Protein AF-A0A0A0SCL0-F1 (afdb_monomer_lite)

pLDDT: mean 76.67, std 14.98, range [46.84, 97.12]

Organism: NCBI:txid1051646

InterPro domains:
  IPR021677 Protein of unknown function DUF2986 [PF11661] (1-42)

Foldseek 3Di:
DDPVVVVVVVVVVVVCVVVVVPDDDPDPDDDDPVVVVVVVVVVVVVVVVVVVVVVPPDPPPDDD

Radius of gyration: 25.15 Å; chains: 1; bounding box: 52×16×70 Å

Sequence (64 aa):
MNRKKKINQILKAKQKKMNSKLHKSNKPRYISKAERAKMEEEEQSQQQVEATEVAEEQPEDNDK

Secondary structure (DSSP, 8-state):
--HHHHHHHHHHHHHHHHHTT----SSPP---HHHHHHHHHHHHHHHHHHHHHHHH--------

Structure (mmCIF, N/CA/C/O backbone):
data_AF-A0A0A0SCL0-F1
#
_entry.id   AF-A0A0A0SCL0-F1
#
loop_
_atom_site.group_PDB
_atom_site.id
_atom_site.type_symbol
_atom_site.label_atom_id
_atom_site.label_alt_id
_atom_site.label_comp_id
_atom_site.label_asym_id
_atom_site.label_entity_id
_atom_site.label_seq_id
_atom_site.pdbx_PDB_ins_code
_atom_site.Cartn_x
_atom_site.Cartn_y
_atom_site.Cartn_z
_atom_site.occupancy
_atom_site.B_iso_or_equiv
_atom_site.auth_seq_id
_atom_site.auth_comp_id
_atom_site.auth_asym_id
_atom_site.auth_atom_id
_atom_site.pdbx_PDB_model_num
ATOM 1 N N . MET A 1 1 ? 18.158 3.621 -29.685 1.00 61.59 1 MET A N 1
ATOM 2 C CA . MET A 1 1 ? 17.922 3.254 -28.268 1.00 61.59 1 MET A CA 1
ATOM 3 C C . MET A 1 1 ? 18.979 2.232 -27.864 1.00 61.59 1 MET A C 1
ATOM 5 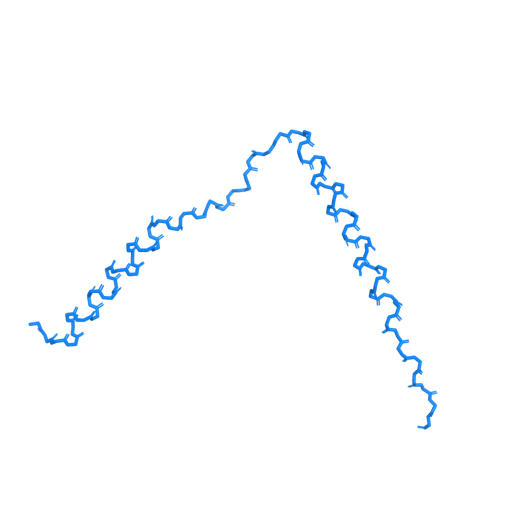O O . MET A 1 1 ? 18.902 1.091 -28.296 1.00 61.59 1 MET A O 1
ATOM 9 N N . ASN A 1 2 ? 20.012 2.630 -27.122 1.00 93.88 2 ASN A N 1
ATOM 10 C CA . ASN A 1 2 ? 21.096 1.698 -26.786 1.00 93.88 2 ASN A CA 1
ATOM 11 C C . ASN A 1 2 ? 20.549 0.555 -25.922 1.00 93.88 2 ASN A C 1
ATOM 13 O O . ASN A 1 2 ? 19.680 0.790 -25.079 1.00 93.88 2 ASN A O 1
ATOM 17 N N . ARG A 1 3 ? 21.077 -0.663 -26.097 1.00 95.06 3 ARG A N 1
ATOM 18 C CA . ARG A 1 3 ? 20.651 -1.876 -25.370 1.00 95.06 3 ARG A CA 1
ATOM 19 C C . ARG A 1 3 ? 20.486 -1.630 -23.864 1.00 95.06 3 ARG A C 1
ATOM 21 O O . ARG A 1 3 ? 19.464 -1.994 -23.290 1.00 95.06 3 ARG A O 1
ATOM 28 N N . LYS A 1 4 ? 21.429 -0.894 -23.259 1.00 94.38 4 LYS A N 1
ATOM 29 C CA . LYS A 1 4 ? 21.400 -0.466 -21.848 1.00 94.38 4 LYS A CA 1
ATOM 30 C C . LYS A 1 4 ? 20.151 0.355 -21.489 1.00 94.38 4 LYS A C 1
ATOM 32 O O . LYS A 1 4 ? 19.498 0.076 -20.489 1.00 94.38 4 LYS A O 1
ATOM 37 N N . LYS A 1 5 ? 19.774 1.335 -22.321 1.00 95.81 5 LYS A N 1
ATOM 38 C CA . LYS A 1 5 ? 18.570 2.160 -22.110 1.00 95.81 5 LYS A CA 1
ATOM 39 C C . LYS A 1 5 ? 17.289 1.322 -22.229 1.00 95.81 5 LYS A C 1
ATOM 41 O O . LYS A 1 5 ? 16.396 1.484 -21.403 1.00 95.81 5 LYS A O 1
ATOM 46 N N . LYS A 1 6 ? 17.236 0.384 -23.185 1.00 95.88 6 LYS A N 1
ATOM 47 C CA . LYS A 1 6 ? 16.082 -0.512 -23.391 1.00 95.88 6 LYS A CA 1
ATOM 48 C C . LYS A 1 6 ? 15.854 -1.447 -22.204 1.00 95.88 6 LYS A C 1
ATOM 50 O O . LYS A 1 6 ? 14.734 -1.551 -21.716 1.00 95.88 6 LYS A O 1
ATOM 55 N N . ILE A 1 7 ? 16.919 -2.079 -21.706 1.00 97.06 7 ILE A N 1
ATOM 56 C CA . ILE A 1 7 ? 16.851 -2.963 -20.532 1.00 97.06 7 ILE A CA 1
ATOM 57 C C . ILE A 1 7 ? 16.337 -2.186 -19.316 1.00 97.06 7 ILE A C 1
ATOM 59 O O . ILE A 1 7 ? 15.378 -2.613 -18.677 1.00 97.06 7 ILE A O 1
ATOM 63 N N . ASN A 1 8 ? 16.893 -1.001 -19.052 1.00 96.56 8 ASN A N 1
ATOM 64 C CA . ASN A 1 8 ? 16.470 -0.171 -17.923 1.00 96.56 8 ASN A CA 1
ATOM 65 C C . ASN A 1 8 ? 14.999 0.250 -18.017 1.00 96.56 8 ASN A C 1
ATOM 67 O O . ASN A 1 8 ? 14.295 0.265 -17.009 1.00 96.56 8 ASN A O 1
ATOM 71 N N . GLN A 1 9 ? 14.518 0.577 -19.217 1.00 96.44 9 GLN A N 1
ATOM 72 C CA . GLN A 1 9 ? 13.115 0.919 -19.430 1.00 96.44 9 GLN A CA 1
ATOM 73 C C . GLN A 1 9 ? 12.192 -0.274 -19.142 1.00 96.44 9 GLN A C 1
ATOM 75 O O . GLN A 1 9 ? 11.187 -0.112 -18.451 1.00 96.44 9 GLN A O 1
ATOM 80 N N . ILE A 1 10 ? 12.558 -1.472 -19.608 1.00 96.44 10 ILE A N 1
ATOM 81 C CA . ILE A 1 10 ? 11.795 -2.705 -19.367 1.00 96.44 10 ILE A CA 1
ATOM 82 C C . ILE A 1 10 ? 11.757 -3.045 -17.873 1.00 96.44 10 ILE A C 1
ATOM 84 O O . ILE A 1 10 ? 10.684 -3.334 -17.345 1.00 96.44 10 ILE A O 1
ATOM 88 N N . LEU A 1 11 ? 12.897 -2.986 -17.178 1.00 97.12 11 LEU A N 1
ATOM 89 C CA . LEU A 1 11 ? 12.974 -3.274 -15.741 1.00 97.12 11 LEU A CA 1
ATOM 90 C C . LEU A 1 11 ? 12.097 -2.315 -14.930 1.00 97.12 11 LEU A C 1
ATOM 92 O O . LEU A 1 11 ? 11.283 -2.759 -14.123 1.00 97.12 11 LEU A O 1
ATOM 96 N N . LYS A 1 12 ? 12.177 -1.009 -15.217 1.00 96.12 12 LYS A N 1
ATOM 97 C CA . LYS A 1 12 ? 11.329 0.003 -14.572 1.00 96.12 12 LYS A CA 1
ATOM 98 C C . LYS A 1 12 ? 9.843 -0.229 -14.845 1.00 96.12 12 LYS A C 1
ATOM 100 O O . LYS A 1 12 ? 9.030 -0.080 -13.937 1.00 96.12 12 LYS A O 1
ATOM 105 N N . ALA A 1 13 ? 9.475 -0.603 -16.070 1.00 95.81 13 ALA A N 1
ATOM 106 C CA . ALA A 1 13 ? 8.086 -0.902 -16.414 1.00 95.81 13 ALA A CA 1
ATOM 107 C C . ALA A 1 13 ? 7.558 -2.131 -15.651 1.00 95.81 13 ALA A C 1
ATOM 109 O O . ALA A 1 13 ? 6.449 -2.094 -15.119 1.00 95.81 13 ALA A O 1
ATOM 110 N N . LYS A 1 14 ? 8.366 -3.193 -15.535 1.00 95.38 14 LYS A N 1
ATOM 111 C CA . LYS A 1 14 ? 8.024 -4.391 -14.753 1.00 95.38 14 LYS A CA 1
ATOM 112 C C . LYS A 1 14 ? 7.878 -4.080 -13.263 1.00 95.38 14 LYS A C 1
ATOM 114 O O . LYS A 1 14 ? 6.872 -4.460 -12.673 1.00 95.38 14 LYS A O 1
ATOM 119 N N . GLN A 1 15 ? 8.819 -3.332 -12.686 1.00 94.00 15 GLN A N 1
ATOM 120 C CA . GLN A 1 15 ? 8.765 -2.921 -11.282 1.00 94.00 15 GLN A CA 1
ATOM 121 C C . GLN A 1 15 ? 7.512 -2.086 -10.990 1.00 94.00 15 GLN A C 1
ATOM 123 O O . GLN A 1 15 ? 6.798 -2.361 -10.031 1.00 94.00 15 GLN A O 1
ATOM 128 N N . LYS A 1 16 ? 7.180 -1.118 -11.856 1.00 91.62 16 LYS A N 1
ATOM 129 C CA . LYS A 1 16 ? 5.940 -0.337 -11.734 1.00 91.62 16 LYS A CA 1
ATOM 130 C C . LYS A 1 16 ? 4.689 -1.217 -11.802 1.00 91.62 16 LYS A C 1
ATOM 132 O O . LYS A 1 16 ? 3.786 -1.012 -11.003 1.00 91.62 16 LYS A O 1
ATOM 137 N N . LYS A 1 17 ? 4.652 -2.209 -12.700 1.00 90.25 17 LYS A N 1
ATOM 138 C CA . LYS A 1 17 ? 3.528 -3.155 -12.839 1.00 90.25 17 LYS A CA 1
ATOM 139 C C . LYS A 1 17 ? 3.371 -4.088 -11.631 1.00 90.25 17 LYS A C 1
ATOM 141 O O . LYS A 1 17 ? 2.259 -4.504 -11.323 1.00 90.25 17 LYS A O 1
ATOM 146 N N . MET A 1 18 ? 4.470 -4.445 -10.967 1.00 89.75 18 MET A N 1
ATOM 147 C CA . MET A 1 18 ? 4.428 -5.196 -9.709 1.00 89.75 18 MET A CA 1
ATOM 148 C C . MET A 1 18 ? 3.923 -4.315 -8.565 1.00 89.75 18 MET A C 1
ATOM 150 O O . MET A 1 18 ? 2.984 -4.688 -7.869 1.00 89.75 18 MET A O 1
ATOM 154 N N . ASN A 1 19 ? 4.478 -3.110 -8.427 1.00 86.88 19 ASN A N 1
ATOM 155 C CA . ASN A 1 19 ? 4.112 -2.183 -7.357 1.00 86.88 19 ASN A CA 1
ATOM 156 C C . ASN A 1 19 ? 2.675 -1.667 -7.492 1.00 86.88 19 ASN A C 1
ATOM 158 O O . ASN A 1 19 ? 2.011 -1.462 -6.484 1.00 86.88 19 ASN A O 1
ATOM 162 N N . SER A 1 20 ? 2.159 -1.515 -8.715 1.00 85.19 20 SER A N 1
ATOM 163 C CA . SER A 1 20 ? 0.768 -1.113 -8.947 1.00 85.19 20 SER A CA 1
ATOM 164 C C . SER A 1 20 ? -0.248 -2.151 -8.479 1.00 85.19 20 SER A C 1
ATOM 166 O O . SER A 1 20 ? -1.423 -1.837 -8.404 1.00 85.19 20 SER A O 1
ATOM 168 N N . LYS A 1 21 ? 0.167 -3.397 -8.227 1.00 76.31 21 LYS A N 1
ATOM 169 C CA . LYS A 1 21 ? -0.702 -4.441 -7.665 1.00 76.31 21 LYS A CA 1
ATOM 170 C C . LYS A 1 21 ? -0.537 -4.584 -6.154 1.00 76.31 21 LYS A C 1
ATOM 172 O O . LYS A 1 21 ? -1.387 -5.186 -5.509 1.00 76.31 21 LYS A O 1
ATOM 177 N N . LEU A 1 22 ? 0.533 -4.026 -5.590 1.00 78.94 22 LEU A N 1
ATOM 178 C CA . LEU A 1 22 ? 0.800 -4.035 -4.158 1.00 78.94 22 LEU A CA 1
ATOM 179 C C . LEU A 1 22 ? 0.142 -2.812 -3.505 1.00 78.94 22 LEU A C 1
ATOM 181 O O . LEU A 1 22 ? 0.806 -1.874 -3.066 1.00 78.94 22 LEU A O 1
ATOM 185 N N . HIS A 1 23 ? -1.188 -2.806 -3.469 1.00 73.25 23 HIS A N 1
ATOM 186 C CA . HIS A 1 23 ? -1.944 -1.810 -2.720 1.00 73.25 23 HIS A CA 1
ATOM 187 C C . HIS A 1 23 ? -2.064 -2.248 -1.263 1.00 73.25 23 HIS A C 1
ATOM 189 O O . HIS A 1 23 ? -2.948 -3.019 -0.903 1.00 73.25 23 HIS A O 1
ATOM 195 N N . LYS A 1 24 ? -1.183 -1.726 -0.412 1.00 72.94 24 LYS A N 1
ATOM 196 C CA . LYS A 1 24 ? -1.414 -1.701 1.033 1.00 72.94 24 LYS A CA 1
ATOM 197 C C . LYS A 1 24 ? -2.184 -0.427 1.360 1.00 72.94 24 LYS A C 1
ATOM 199 O O . LYS A 1 24 ? -1.686 0.674 1.132 1.00 72.94 24 LYS A O 1
ATOM 204 N N . SER A 1 25 ? -3.425 -0.556 1.824 1.00 79.94 25 SER A N 1
ATOM 205 C CA . SER A 1 25 ? -4.132 0.593 2.381 1.00 79.94 25 SER A CA 1
ATOM 206 C C . SER A 1 25 ? -3.462 0.967 3.699 1.00 79.94 25 SER A C 1
ATOM 208 O O . SER A 1 25 ? -3.393 0.137 4.596 1.00 79.94 25 SER A O 1
ATOM 210 N N . ASN A 1 26 ? -3.042 2.224 3.857 1.00 72.88 26 ASN A N 1
ATOM 211 C CA . ASN A 1 26 ? -2.557 2.751 5.145 1.00 72.88 26 ASN A CA 1
ATOM 212 C C . ASN A 1 26 ? -3.660 2.842 6.220 1.00 72.88 26 ASN A C 1
ATOM 214 O O . ASN A 1 26 ? -3.434 3.384 7.295 1.00 72.88 26 ASN A O 1
ATOM 218 N N . LYS A 1 27 ? -4.874 2.375 5.919 1.00 79.00 27 LYS A N 1
ATOM 219 C CA . LYS A 1 27 ? -5.992 2.337 6.855 1.00 79.00 27 LYS A CA 1
ATOM 220 C C . LYS A 1 27 ? -6.034 0.946 7.483 1.00 79.00 27 LYS A C 1
ATOM 222 O O . LYS A 1 27 ? -5.976 -0.025 6.720 1.00 79.00 27 LYS A O 1
ATOM 227 N N . PRO A 1 28 ? -6.179 0.833 8.813 1.00 80.56 28 PRO A N 1
ATOM 228 C CA . PRO A 1 28 ? -6.470 -0.452 9.424 1.00 80.56 28 PRO A CA 1
ATOM 229 C C . PRO A 1 28 ? -7.764 -0.995 8.813 1.00 80.56 28 PRO A C 1
ATOM 231 O O . PRO A 1 28 ? -8.714 -0.244 8.561 1.00 80.56 28 PRO A O 1
ATOM 234 N N . ARG A 1 29 ? -7.786 -2.298 8.525 1.00 80.25 29 ARG A N 1
ATOM 235 C CA . ARG A 1 29 ? -8.997 -2.970 8.054 1.00 80.25 29 ARG A CA 1
ATOM 236 C C . ARG A 1 29 ? -10.082 -2.755 9.108 1.00 80.25 29 ARG A C 1
ATOM 238 O O . ARG A 1 29 ? -9.841 -2.990 10.288 1.00 80.25 29 ARG A O 1
ATOM 245 N N . TYR A 1 30 ? -11.257 -2.281 8.695 1.00 81.44 30 TYR A N 1
ATOM 246 C CA . TYR A 1 30 ? -12.378 -2.185 9.621 1.00 81.44 30 TYR A CA 1
ATOM 247 C C . TYR A 1 30 ? -12.768 -3.604 10.034 1.00 81.44 30 TYR A C 1
ATOM 249 O O . TYR A 1 30 ? -13.169 -4.411 9.196 1.00 81.44 30 TYR A O 1
ATOM 257 N N . ILE A 1 31 ? -12.581 -3.888 11.313 1.00 83.38 31 ILE A N 1
ATOM 258 C CA . ILE A 1 31 ? -13.000 -5.112 11.981 1.00 83.38 31 ILE A CA 1
ATOM 259 C C . ILE A 1 31 ? -14.181 -4.764 12.885 1.00 83.38 31 ILE A C 1
ATOM 261 O O . ILE A 1 31 ? -14.318 -3.622 13.340 1.00 83.38 31 ILE A O 1
ATOM 265 N N . SER A 1 32 ? -15.075 -5.722 13.093 1.00 87.69 32 SER A N 1
ATOM 266 C CA . SER A 1 32 ? -16.253 -5.513 13.939 1.00 87.69 32 SER A CA 1
ATOM 267 C C . SER A 1 32 ? -15.854 -5.202 15.391 1.00 87.69 32 SER A C 1
ATOM 269 O O . SER A 1 32 ? -14.743 -5.514 15.820 1.00 87.69 32 SER A O 1
ATOM 271 N N . LYS A 1 33 ? -16.763 -4.612 16.187 1.00 81.88 33 LYS A N 1
ATOM 272 C CA . LYS A 1 33 ? -16.497 -4.321 17.615 1.00 81.88 33 LYS A CA 1
ATOM 273 C C . LYS A 1 33 ? -16.060 -5.570 18.395 1.00 81.88 33 LYS A C 1
ATOM 275 O O . LYS A 1 33 ? -15.203 -5.468 19.261 1.00 81.88 33 LYS A O 1
ATOM 280 N N . ALA A 1 34 ? -16.625 -6.731 18.058 1.00 80.06 34 ALA A N 1
ATOM 281 C CA . ALA A 1 34 ? -16.281 -8.001 18.689 1.00 80.06 34 ALA A CA 1
ATOM 282 C C . ALA A 1 34 ? -14.872 -8.486 18.306 1.00 80.06 34 ALA A C 1
ATOM 284 O O . ALA A 1 34 ? -14.146 -8.982 19.157 1.00 80.06 34 ALA A O 1
ATOM 285 N N . GLU A 1 35 ? -14.470 -8.331 17.043 1.00 80.81 35 GLU A N 1
ATOM 286 C CA . GLU A 1 35 ? -13.116 -8.688 16.594 1.00 80.81 35 GLU A CA 1
ATOM 287 C C . GLU A 1 35 ? -12.054 -7.735 17.144 1.00 80.81 35 GLU A C 1
ATOM 289 O O . GLU A 1 35 ? -10.955 -8.178 17.459 1.00 80.81 35 GLU A O 1
ATOM 294 N N . ARG A 1 36 ? -12.378 -6.443 17.300 1.00 80.94 36 ARG A N 1
ATOM 295 C CA . ARG A 1 36 ? -11.460 -5.475 17.913 1.00 80.94 36 ARG A CA 1
ATOM 296 C C . ARG A 1 36 ? -11.190 -5.803 19.382 1.00 80.94 36 ARG A C 1
ATOM 298 O O . ARG A 1 36 ? -10.035 -5.799 19.773 1.00 80.94 36 ARG A O 1
ATOM 305 N N . ALA A 1 37 ? -12.222 -6.148 20.152 1.00 79.81 37 ALA A N 1
ATOM 306 C CA . ALA A 1 37 ? -12.050 -6.547 21.550 1.00 79.81 37 ALA A CA 1
ATOM 307 C C . ALA A 1 37 ? -11.165 -7.800 21.693 1.00 79.81 37 ALA A C 1
ATOM 309 O O . ALA A 1 37 ? -10.263 -7.817 22.519 1.00 79.81 37 ALA A O 1
ATOM 310 N N . LYS A 1 38 ? -11.361 -8.810 20.832 1.00 79.56 38 LYS A N 1
ATOM 311 C CA . LYS A 1 38 ? -10.523 -10.023 20.828 1.00 79.56 38 LYS A CA 1
ATOM 312 C C . LYS A 1 38 ? -9.058 -9.728 20.501 1.00 79.56 38 LYS A C 1
ATOM 314 O O . LYS A 1 38 ? -8.174 -10.272 21.144 1.00 79.56 38 LYS A O 1
ATOM 319 N N . MET A 1 39 ? -8.808 -8.858 19.522 1.00 79.06 39 MET A N 1
ATOM 320 C CA . MET A 1 39 ? -7.446 -8.477 19.139 1.00 79.06 39 MET A CA 1
ATOM 321 C C . MET A 1 39 ? -6.756 -7.647 20.232 1.00 79.06 39 MET A C 1
ATOM 323 O O . MET A 1 39 ? -5.575 -7.848 20.476 1.00 79.06 39 MET A O 1
ATOM 327 N N . GLU A 1 40 ? -7.485 -6.766 20.925 1.00 79.81 40 GLU A N 1
ATOM 328 C CA . GLU A 1 40 ? -6.960 -6.001 22.066 1.00 79.81 40 GLU A CA 1
ATOM 329 C C . GLU A 1 40 ? -6.644 -6.904 23.277 1.00 79.81 40 GLU A C 1
ATOM 331 O O . GLU A 1 40 ? -5.619 -6.705 23.924 1.00 79.81 40 GLU A O 1
ATOM 336 N N . GLU A 1 41 ? -7.467 -7.920 23.566 1.00 76.25 41 GLU A N 1
ATOM 337 C CA . GLU A 1 41 ? -7.182 -8.929 24.605 1.00 76.25 41 GLU A CA 1
ATOM 338 C C . GLU A 1 41 ? -5.950 -9.785 24.252 1.00 76.25 41 GLU A C 1
ATOM 340 O O . GLU A 1 41 ? -5.088 -10.018 25.103 1.00 76.25 41 GLU A O 1
ATOM 345 N N . GLU A 1 42 ? -5.826 -10.215 22.992 1.00 76.25 42 GLU A N 1
ATOM 346 C CA . GLU A 1 42 ? -4.664 -10.969 22.506 1.00 76.25 42 GLU A CA 1
ATOM 347 C C . GLU A 1 42 ? -3.379 -10.120 22.537 1.00 76.25 42 GLU A C 1
ATOM 349 O O . GLU A 1 42 ? -2.353 -10.597 23.026 1.00 76.25 42 GLU A O 1
ATOM 354 N N . GLU A 1 43 ? -3.427 -8.855 22.103 1.00 79.69 43 GLU A N 1
ATOM 355 C CA . GLU A 1 43 ? -2.294 -7.918 22.177 1.00 79.69 43 GLU A CA 1
ATOM 356 C C . GLU A 1 43 ? -1.885 -7.623 23.628 1.00 79.69 43 GLU A C 1
ATOM 358 O O . GLU A 1 43 ? -0.692 -7.590 23.929 1.00 79.69 43 GLU A O 1
ATOM 363 N N . GLN A 1 44 ? -2.842 -7.468 24.551 1.00 76.56 44 GLN A N 1
ATOM 364 C CA . GLN A 1 44 ? -2.538 -7.292 25.976 1.00 76.56 44 GLN A CA 1
ATOM 365 C C . GLN A 1 44 ? -1.897 -8.538 26.588 1.00 76.56 44 GLN A C 1
ATOM 367 O O . GLN A 1 44 ? -0.979 -8.410 27.397 1.00 76.56 44 GLN A O 1
ATOM 372 N N . SER A 1 45 ? -2.340 -9.736 26.198 1.00 72.44 45 SER A N 1
ATOM 373 C CA . SER A 1 45 ? -1.729 -10.978 26.678 1.00 72.44 45 SER A CA 1
ATOM 374 C C . SER A 1 45 ? -0.291 -11.139 26.172 1.00 72.44 45 SER A C 1
ATOM 376 O O . SER A 1 45 ? 0.589 -11.494 26.949 1.00 72.44 45 SER A O 1
ATOM 378 N N . GLN A 1 46 ? -0.020 -10.790 24.910 1.00 72.94 46 GLN A N 1
ATOM 379 C CA . GLN A 1 46 ? 1.328 -10.836 24.334 1.00 72.94 46 GLN A CA 1
ATOM 380 C C . 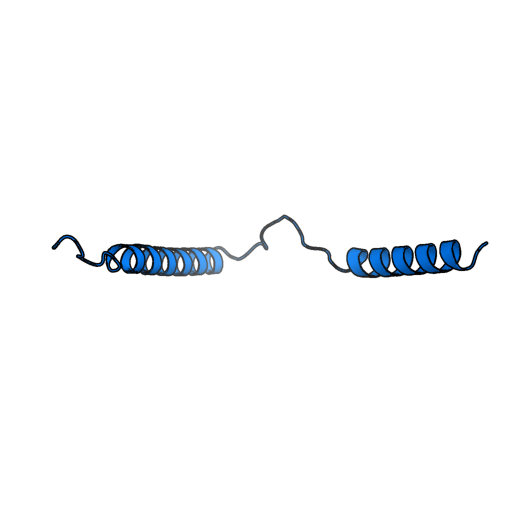GLN A 1 46 ? 2.256 -9.795 24.967 1.00 72.94 46 GLN A C 1
ATOM 382 O O . GLN A 1 46 ? 3.379 -10.129 25.329 1.00 72.94 46 GLN A O 1
ATOM 387 N N . GLN A 1 47 ? 1.777 -8.568 25.196 1.00 69.94 47 GLN A N 1
ATOM 388 C CA . GLN A 1 47 ? 2.564 -7.533 25.879 1.00 69.94 47 GLN A CA 1
ATOM 389 C C . GLN A 1 47 ? 2.874 -7.893 27.339 1.00 69.94 47 GLN A C 1
ATOM 391 O O . GLN A 1 47 ? 3.933 -7.528 27.844 1.00 69.94 47 GLN A O 1
ATOM 396 N N . GLN A 1 48 ? 1.979 -8.610 28.026 1.00 65.88 48 GLN A N 1
ATOM 397 C CA . GLN A 1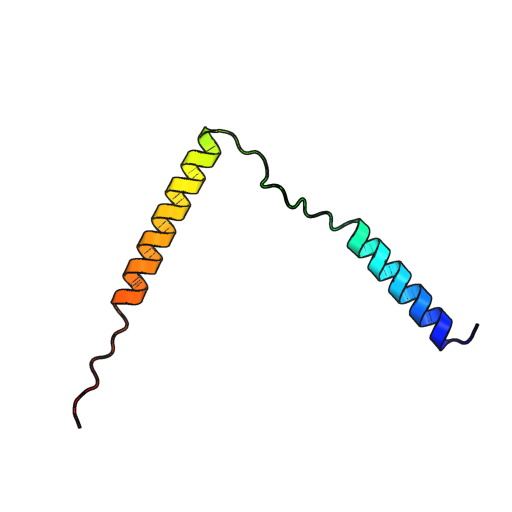 48 ? 2.243 -9.103 29.381 1.00 65.88 48 GLN A CA 1
ATOM 398 C C . GLN A 1 48 ? 3.301 -10.208 29.392 1.00 65.88 48 GLN A C 1
ATOM 400 O O . GLN A 1 48 ? 4.167 -10.182 30.260 1.00 65.88 48 GLN A O 1
ATOM 405 N N . VAL A 1 49 ? 3.271 -11.123 28.419 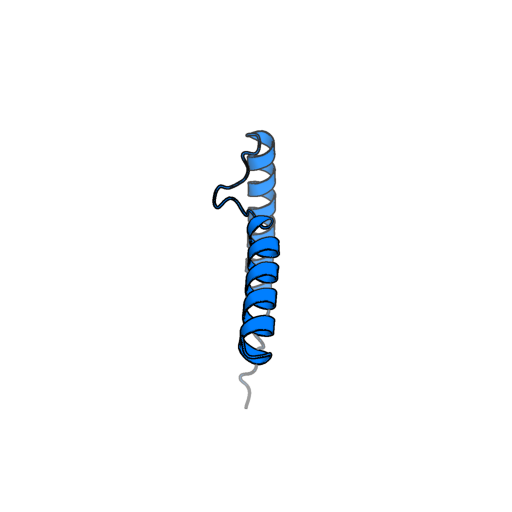1.00 64.69 49 VAL A N 1
ATOM 406 C CA . VAL A 1 49 ? 4.274 -12.192 28.288 1.00 64.69 49 VAL A CA 1
ATOM 407 C C . VAL A 1 49 ? 5.653 -11.614 27.943 1.00 64.69 49 VAL A C 1
ATOM 409 O O . VAL A 1 49 ? 6.636 -11.949 28.602 1.00 64.69 49 VAL A O 1
ATOM 412 N N . GLU A 1 50 ? 5.729 -10.664 27.006 1.00 61.41 50 GLU A N 1
ATOM 413 C CA . GLU A 1 50 ? 6.991 -9.994 26.653 1.00 61.41 50 GLU A CA 1
ATOM 414 C C . GLU A 1 50 ? 7.562 -9.159 27.816 1.00 61.41 50 GLU A C 1
ATOM 416 O O . GLU A 1 50 ? 8.775 -9.117 28.014 1.00 61.41 50 GLU A O 1
ATOM 421 N N . ALA A 1 51 ? 6.716 -8.526 28.638 1.00 59.72 51 ALA A N 1
ATOM 422 C CA . ALA A 1 51 ? 7.171 -7.780 29.814 1.00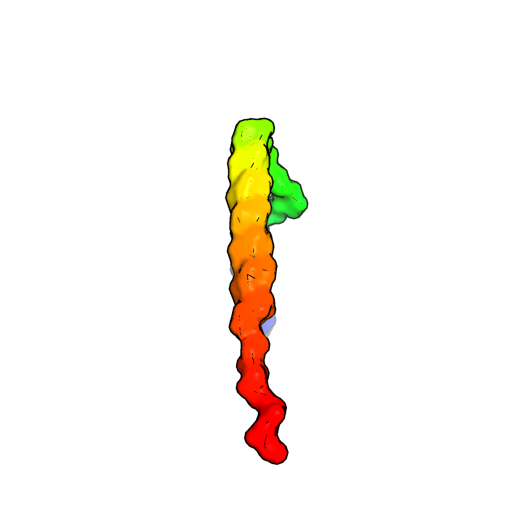 59.72 51 ALA A CA 1
ATOM 423 C C . ALA A 1 51 ? 7.690 -8.688 30.946 1.00 59.72 51 ALA A C 1
ATOM 425 O O . ALA A 1 51 ? 8.558 -8.264 31.711 1.00 59.72 51 ALA A O 1
ATOM 426 N N . THR A 1 52 ? 7.180 -9.919 31.062 1.00 57.91 52 THR A N 1
ATOM 427 C CA . THR A 1 52 ? 7.670 -10.897 32.046 1.00 57.91 52 THR A CA 1
ATOM 428 C C . THR A 1 52 ? 8.971 -11.572 31.614 1.00 57.91 52 THR A C 1
ATOM 430 O O . THR A 1 52 ? 9.835 -11.781 32.458 1.00 57.91 52 THR A O 1
ATOM 433 N N . GLU A 1 53 ? 9.167 -11.834 30.319 1.00 56.25 53 GLU A N 1
ATOM 434 C CA . GLU A 1 53 ? 10.395 -12.473 29.816 1.00 56.25 53 GLU A CA 1
ATOM 435 C C . GLU A 1 53 ? 11.620 -11.541 29.884 1.00 56.25 53 GLU A C 1
ATOM 437 O O . GLU A 1 53 ? 12.725 -11.987 30.182 1.00 56.25 53 GLU A O 1
ATOM 442 N N . VAL A 1 54 ? 11.441 -10.225 29.717 1.00 55.41 54 VAL A N 1
ATOM 443 C CA . VAL A 1 54 ? 12.544 -9.244 29.830 1.00 55.41 54 VAL A CA 1
ATOM 444 C C . VAL A 1 54 ? 13.020 -9.052 31.282 1.00 55.41 54 VAL A C 1
ATOM 446 O O . VAL A 1 54 ? 14.129 -8.567 31.512 1.00 55.41 54 VAL A O 1
ATOM 449 N N . ALA A 1 55 ? 12.216 -9.441 32.276 1.00 53.66 55 ALA A N 1
ATOM 450 C CA . ALA A 1 55 ? 12.566 -9.308 33.691 1.00 53.66 55 ALA A CA 1
ATOM 451 C C . ALA A 1 55 ? 13.377 -10.495 34.255 1.00 53.66 55 ALA A C 1
ATOM 453 O O . ALA A 1 55 ? 13.988 -10.337 35.311 1.00 53.66 55 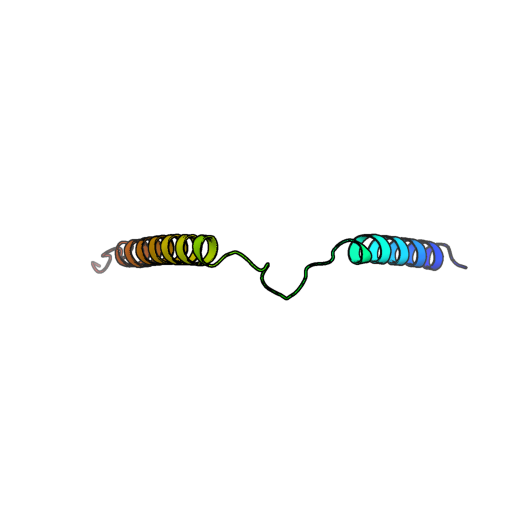ALA A O 1
ATOM 454 N N . GLU A 1 56 ? 13.417 -11.651 33.579 1.00 52.62 56 GLU A N 1
ATOM 455 C CA . GLU A 1 56 ? 14.124 -12.854 34.063 1.00 52.62 56 GLU A CA 1
ATOM 456 C C . GLU A 1 56 ? 15.556 -13.027 33.510 1.00 52.62 56 GLU A C 1
ATOM 458 O O . GLU A 1 56 ? 16.338 -13.774 34.094 1.00 52.62 56 GLU A O 1
ATOM 463 N N . GLU A 1 57 ? 15.975 -12.298 32.467 1.00 51.41 57 GLU A N 1
ATOM 464 C CA . GLU A 1 57 ? 17.360 -12.343 31.951 1.00 51.41 57 GLU A CA 1
ATOM 465 C C . GLU A 1 57 ? 18.286 -11.271 32.571 1.00 51.41 57 GLU A C 1
ATOM 467 O O . GLU A 1 57 ? 18.920 -10.478 31.872 1.00 51.41 57 GLU A O 1
ATOM 472 N N . GLN A 1 58 ? 18.408 -11.241 33.900 1.00 46.84 58 GLN A N 1
ATOM 473 C CA . GLN A 1 58 ? 19.583 -10.643 34.551 1.00 46.84 58 GLN A CA 1
ATOM 474 C C . GLN A 1 58 ? 20.528 -11.778 34.977 1.00 46.84 58 GLN A C 1
ATOM 476 O O . GLN A 1 58 ? 20.268 -12.415 35.999 1.00 46.84 58 GLN A O 1
ATOM 481 N N . PRO A 1 59 ? 21.616 -12.076 34.237 1.00 55.88 59 PRO A N 1
ATOM 482 C CA . PRO A 1 59 ? 22.680 -12.888 34.798 1.00 55.88 59 PRO A CA 1
ATOM 483 C C . PRO A 1 59 ? 23.374 -12.072 35.896 1.00 55.88 59 PRO A C 1
ATOM 485 O O . PRO A 1 59 ? 24.041 -11.071 35.635 1.00 55.88 59 PRO A O 1
ATOM 488 N N . GLU A 1 60 ? 23.165 -12.510 37.135 1.00 54.94 60 GLU A N 1
ATOM 489 C CA . GLU A 1 60 ? 24.036 -12.269 38.285 1.00 54.94 60 GLU A CA 1
ATOM 490 C C . GLU A 1 60 ? 25.465 -12.701 37.916 1.00 54.94 60 GLU A C 1
ATOM 492 O O . GLU A 1 60 ? 25.834 -13.857 38.088 1.00 54.94 60 GLU A O 1
ATOM 497 N N . ASP A 1 61 ? 26.267 -11.789 37.374 1.00 52.78 61 ASP A N 1
ATOM 498 C CA . ASP A 1 61 ? 27.717 -11.955 37.277 1.00 52.78 61 ASP A CA 1
ATOM 499 C C . ASP A 1 61 ? 28.383 -10.670 37.769 1.00 52.78 61 ASP A C 1
ATOM 501 O O . ASP A 1 61 ? 28.832 -9.812 37.006 1.00 52.78 61 ASP A O 1
ATOM 505 N N . ASN A 1 62 ? 28.424 -10.530 39.093 1.00 58.22 62 ASN A N 1
ATOM 506 C CA . ASN A 1 62 ? 29.322 -9.599 39.757 1.00 58.22 62 ASN A CA 1
ATOM 507 C C . ASN A 1 62 ? 30.082 -10.332 40.867 1.00 58.22 62 ASN A C 1
ATOM 509 O O . ASN A 1 62 ? 29.840 -10.107 42.045 1.00 58.22 62 ASN A O 1
ATOM 513 N N . ASP A 1 63 ? 30.985 -11.233 40.469 1.00 52.69 63 ASP A N 1
ATOM 514 C CA . ASP A 1 63 ? 31.996 -11.818 41.355 1.00 52.69 63 ASP A CA 1
ATOM 515 C C . ASP A 1 63 ? 33.276 -12.186 40.569 1.00 52.69 63 ASP A C 1
ATOM 517 O O . ASP A 1 63 ? 33.514 -13.351 40.242 1.00 52.69 63 ASP A O 1
ATOM 521 N N . LYS A 1 64 ? 34.116 -11.181 40.256 1.00 48.59 64 LYS A N 1
ATOM 522 C CA . LYS A 1 64 ? 35.584 -11.210 40.476 1.00 48.59 64 LYS A CA 1
ATOM 523 C C . LYS A 1 64 ? 36.311 -9.923 40.101 1.00 48.59 64 LYS A C 1
ATOM 525 O O . LYS A 1 64 ? 36.179 -9.476 38.942 1.00 48.59 64 LYS A O 1
#